Protein AF-A0A151TFD8-F1 (afdb_monomer)

Sequence (70 aa):
MQRGSWMLFDHYLIVKRWSSKFMTSKAKEDKTLVWVHFPRLGMVFYDESVLLITTLMIGRSVKVILIPLI

pLDDT: mean 75.0, std 9.97, range [38.75, 88.25]

Radius of gyration: 15.36 Å; Cα contacts (8 Å, |Δi|>4): 21; chains: 1; bounding box: 36×29×39 Å

Foldseek 3Di:
DCPDFCDDPNDHDFDDDDDPPDDPVPDDDPDGDGDDDDPPDDPVCVPPVNVCVVVVVVHDDDDDDPDPDD

Secondary structure (DSSP, 8-state):
-----SEETTEEP------TT--GGG---S--------TT--GGG-SHHHHHHHHHHHS-----------

Mean predicted aligned error: 9.84 Å

Organism: Cajanus cajan (NCBI:txid3821)

Structure (mmCIF, N/CA/C/O backbone):
data_AF-A0A151TFD8-F1
#
_entry.id   AF-A0A151TFD8-F1
#
loop_
_atom_site.group_PDB
_atom_site.id
_atom_site.type_symbol
_atom_site.label_atom_id
_atom_site.label_alt_id
_atom_site.label_comp_id
_atom_site.label_asym_id
_atom_site.label_entity_id
_atom_site.label_seq_id
_atom_site.pdbx_PDB_ins_code
_atom_site.Cartn_x
_atom_site.Cartn_y
_atom_site.Cartn_z
_atom_site.occupancy
_atom_site.B_iso_or_equiv
_atom_site.auth_seq_id
_atom_site.auth_comp_id
_atom_site.auth_asym_id
_atom_site.auth_atom_id
_atom_site.pdbx_PDB_model_num
ATOM 1 N N . MET A 1 1 ? 6.509 -20.794 -5.591 1.00 38.75 1 MET A N 1
ATOM 2 C CA . MET A 1 1 ? 6.712 -19.973 -4.379 1.00 38.75 1 MET A CA 1
ATOM 3 C C . MET A 1 1 ? 5.640 -18.898 -4.342 1.00 38.75 1 MET A C 1
ATOM 5 O O . MET A 1 1 ? 5.795 -17.868 -4.980 1.00 38.75 1 MET A O 1
ATOM 9 N N . GLN A 1 2 ? 4.516 -19.159 -3.679 1.00 45.69 2 GLN A N 1
ATOM 10 C CA . GLN A 1 2 ? 3.469 -18.152 -3.515 1.00 45.69 2 GLN A CA 1
ATOM 11 C C . GLN A 1 2 ? 3.853 -17.263 -2.327 1.00 45.69 2 GLN A C 1
ATOM 13 O O . GLN A 1 2 ? 3.428 -17.495 -1.201 1.00 45.69 2 GLN A O 1
ATOM 18 N N . ARG A 1 3 ? 4.715 -16.265 -2.556 1.00 49.62 3 ARG A N 1
ATOM 19 C CA . ARG A 1 3 ? 4.756 -15.092 -1.671 1.00 49.62 3 ARG A CA 1
ATOM 20 C C . ARG A 1 3 ? 3.482 -14.315 -1.977 1.00 49.62 3 ARG A C 1
ATOM 22 O O . ARG A 1 3 ? 3.477 -13.479 -2.875 1.00 49.62 3 ARG A O 1
ATOM 29 N N . GLY A 1 4 ? 2.384 -14.723 -1.344 1.00 54.66 4 GLY A N 1
ATOM 30 C CA . GLY A 1 4 ? 1.080 -14.110 -1.543 1.00 54.66 4 GLY A CA 1
ATOM 31 C C . GLY A 1 4 ? 1.178 -12.609 -1.308 1.00 54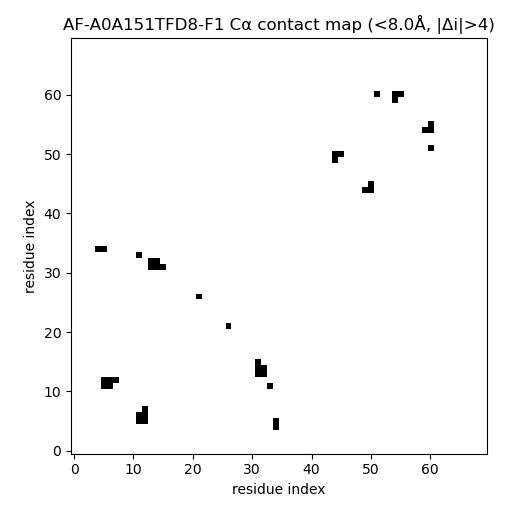.66 4 GLY A C 1
ATOM 32 O O . GLY A 1 4 ? 1.825 -12.163 -0.357 1.00 54.66 4 GLY A O 1
ATOM 33 N N . SER A 1 5 ? 0.523 -11.833 -2.175 1.00 62.00 5 SER A N 1
ATOM 34 C CA . SER A 1 5 ? 0.067 -10.497 -1.798 1.00 62.00 5 SER A CA 1
ATOM 35 C C . SER A 1 5 ? -0.691 -10.606 -0.466 1.00 62.00 5 SER A C 1
ATOM 37 O O . SER A 1 5 ? -1.070 -11.698 -0.049 1.00 62.00 5 SER A O 1
ATOM 39 N N . TRP A 1 6 ? -0.943 -9.499 0.226 1.00 63.12 6 TRP A N 1
ATOM 40 C CA . TRP A 1 6 ? -1.692 -9.480 1.494 1.00 63.12 6 TRP A CA 1
ATOM 41 C C . TRP A 1 6 ? -3.175 -9.918 1.365 1.00 63.12 6 TRP A C 1
ATOM 43 O O . TRP A 1 6 ? -4.028 -9.472 2.127 1.00 63.12 6 TRP A O 1
ATOM 53 N N . MET A 1 7 ? -3.500 -10.753 0.378 1.00 63.25 7 MET A N 1
ATOM 54 C CA . MET A 1 7 ? -4.747 -11.473 0.221 1.00 63.25 7 MET A CA 1
ATOM 55 C C . MET A 1 7 ? -4.718 -12.754 1.052 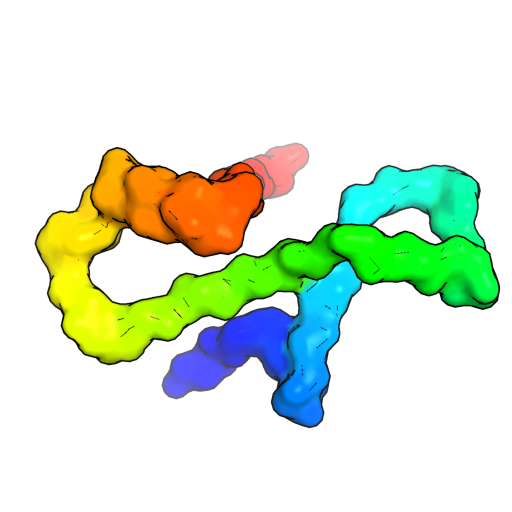1.00 63.25 7 MET A C 1
ATOM 57 O O . MET A 1 7 ? -3.907 -13.651 0.818 1.00 63.25 7 MET A O 1
ATOM 61 N N . LEU A 1 8 ? -5.650 -12.854 1.994 1.00 67.00 8 LEU A N 1
ATOM 62 C CA . LEU A 1 8 ? -5.982 -14.098 2.671 1.00 67.00 8 LEU A CA 1
ATOM 63 C C . LEU A 1 8 ? -7.328 -14.574 2.110 1.00 67.00 8 LEU A C 1
ATOM 65 O O . LEU A 1 8 ? -8.326 -13.877 2.256 1.00 67.00 8 LEU A O 1
ATOM 69 N N . PHE A 1 9 ? -7.353 -15.732 1.444 1.00 65.69 9 PHE A N 1
ATOM 70 C CA . PHE A 1 9 ? -8.560 -16.281 0.798 1.00 65.69 9 PHE A CA 1
ATOM 71 C C . PHE A 1 9 ? -9.273 -15.288 -0.138 1.00 65.69 9 PHE A C 1
ATOM 73 O O . PHE A 1 9 ? -10.475 -15.100 -0.016 1.00 65.69 9 PHE A O 1
ATOM 80 N N . ASP A 1 10 ? -8.544 -14.588 -1.008 1.00 67.31 10 ASP A N 1
ATOM 81 C CA . ASP A 1 10 ? -9.086 -13.543 -1.900 1.00 67.31 10 ASP A CA 1
ATOM 82 C C . ASP A 1 10 ? -9.622 -12.273 -1.213 1.00 67.31 10 ASP A C 1
ATO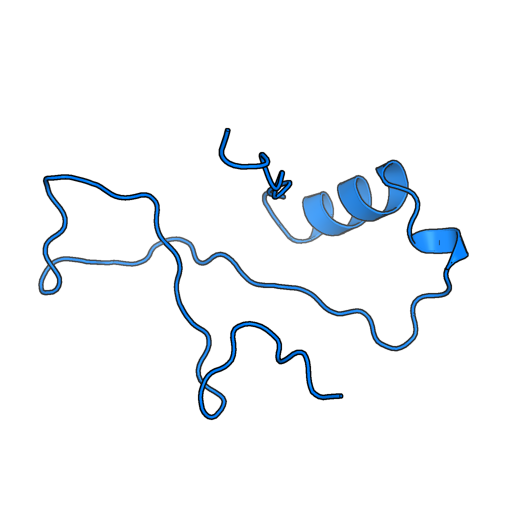M 84 O O . ASP A 1 10 ? -10.109 -11.358 -1.876 1.00 67.31 10 ASP A O 1
ATOM 88 N N . HIS A 1 11 ? -9.457 -12.153 0.106 1.00 69.56 11 HIS A N 1
ATOM 89 C CA . HIS A 1 11 ? -9.800 -10.950 0.859 1.00 69.56 11 HIS A CA 1
ATOM 90 C C . HIS A 1 11 ? -8.538 -10.139 1.147 1.00 69.56 11 HIS A C 1
ATOM 92 O O . HIS A 1 11 ? -7.562 -10.658 1.690 1.00 69.56 11 HIS A O 1
ATOM 98 N N . TYR A 1 12 ? -8.553 -8.848 0.815 1.00 72.19 12 TYR A N 1
ATOM 99 C CA . TYR A 1 12 ? -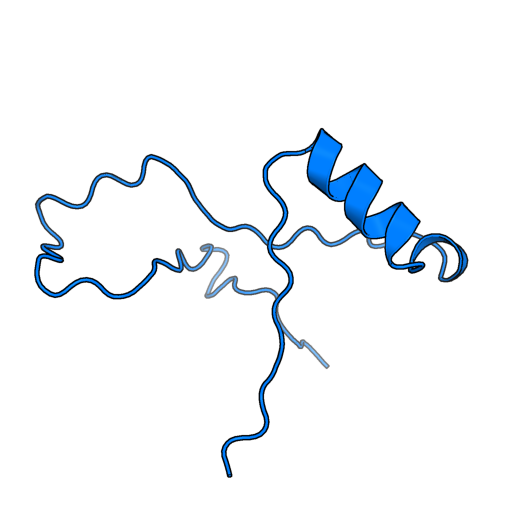7.452 -7.945 1.146 1.00 72.19 12 TYR A CA 1
ATOM 100 C C . TYR A 1 12 ? -7.396 -7.677 2.650 1.00 72.19 12 TYR A C 1
ATOM 102 O O . TYR A 1 12 ? -8.378 -7.243 3.256 1.00 72.19 12 TYR A O 1
ATOM 110 N N . LEU A 1 13 ? -6.222 -7.875 3.247 1.00 72.62 13 LEU A N 1
ATOM 111 C CA . LEU A 1 13 ? -5.974 -7.450 4.615 1.00 72.62 13 LEU A CA 1
ATOM 112 C C . LEU A 1 13 ? -5.913 -5.917 4.673 1.00 72.62 13 LEU A C 1
ATOM 114 O O . LEU A 1 13 ? -5.078 -5.289 4.020 1.00 72.62 13 LEU A O 1
ATOM 118 N N . ILE A 1 14 ? -6.766 -5.310 5.494 1.00 72.44 14 ILE A N 1
ATOM 119 C CA . ILE A 1 14 ? -6.692 -3.877 5.776 1.00 72.44 14 ILE A CA 1
ATOM 120 C C . ILE A 1 14 ? -5.680 -3.667 6.901 1.00 72.44 14 ILE A C 1
ATOM 122 O O . ILE A 1 14 ? -5.885 -4.106 8.032 1.00 72.44 14 ILE A O 1
ATOM 126 N N . VAL A 1 15 ? -4.589 -2.969 6.595 1.00 73.12 15 VAL A N 1
ATOM 127 C CA . VAL A 1 15 ? -3.591 -2.562 7.589 1.00 73.12 15 VAL A CA 1
ATOM 128 C C . VAL A 1 15 ? -3.830 -1.107 7.973 1.00 73.12 15 VAL A C 1
ATOM 130 O O . VAL A 1 15 ? -3.901 -0.226 7.116 1.00 73.12 15 VAL A O 1
ATOM 133 N N . LYS A 1 16 ? -3.907 -0.846 9.277 1.00 73.19 16 LYS A N 1
ATOM 134 C CA . LYS A 1 16 ? -4.070 0.491 9.853 1.00 73.19 16 LYS A CA 1
ATOM 135 C C . LYS A 1 16 ? -3.005 0.731 10.909 1.00 73.19 16 LYS A C 1
ATOM 137 O O . LYS A 1 16 ? -2.594 -0.190 11.612 1.00 73.19 16 LYS A O 1
ATOM 142 N N . ARG A 1 17 ? -2.570 1.985 11.047 1.00 73.94 17 ARG A N 1
ATOM 143 C CA . ARG A 1 17 ? -1.664 2.367 12.133 1.00 73.94 17 ARG A CA 1
ATOM 144 C C . ARG A 1 17 ? -2.354 2.128 13.474 1.00 73.94 17 ARG A C 1
ATOM 146 O O . ARG A 1 17 ? -3.498 2.546 13.656 1.00 73.94 17 ARG A O 1
ATOM 153 N N . TRP A 1 18 ? -1.648 1.484 14.400 1.00 76.19 18 TRP A N 1
ATOM 154 C CA . TRP A 1 18 ? -2.174 1.220 15.733 1.00 76.19 18 TRP A CA 1
ATOM 155 C C . TRP A 1 18 ? -2.630 2.518 16.412 1.00 76.19 18 TRP A C 1
ATOM 157 O O . TRP A 1 18 ? -1.977 3.561 16.312 1.00 76.19 18 TRP A O 1
ATOM 167 N N . SER A 1 19 ? -3.774 2.449 17.087 1.00 78.44 19 SER A N 1
ATOM 168 C CA . SER A 1 19 ? -4.348 3.547 17.856 1.00 78.44 19 SER A CA 1
ATOM 169 C C . SER A 1 19 ? -4.977 2.984 19.119 1.00 78.44 19 SER A C 1
ATOM 171 O O . SER A 1 19 ? -5.781 2.057 19.050 1.00 78.44 19 SER A O 1
ATOM 173 N N . SER A 1 20 ? -4.678 3.590 20.265 1.00 81.88 20 SER A N 1
ATOM 174 C CA . SER A 1 20 ? -5.273 3.215 21.554 1.00 81.88 20 SER A CA 1
ATOM 175 C C . SER A 1 20 ? -6.793 3.405 21.611 1.00 81.88 20 SER A C 1
ATOM 177 O O . SER A 1 20 ? -7.448 2.857 22.490 1.00 81.88 20 SER A O 1
ATOM 179 N N . LYS A 1 21 ? -7.370 4.163 20.671 1.00 82.31 21 LYS A N 1
ATOM 180 C CA . LYS A 1 21 ? -8.816 4.403 20.548 1.00 82.31 21 LYS A CA 1
ATOM 181 C C . LYS A 1 21 ? -9.482 3.503 19.503 1.00 82.31 21 LYS A C 1
ATOM 183 O O . LYS A 1 21 ? -10.603 3.785 19.081 1.00 82.31 21 LYS A O 1
ATOM 188 N N . PHE A 1 22 ? -8.793 2.463 19.032 1.00 80.75 22 PHE A N 1
ATOM 189 C CA . PHE A 1 22 ? -9.342 1.554 18.035 1.00 80.75 22 PHE A CA 1
ATOM 190 C C . PHE A 1 22 ? -10.564 0.816 18.597 1.00 80.75 22 PHE A C 1
ATOM 192 O O . PHE A 1 22 ? -10.474 0.096 19.587 1.00 80.75 22 PHE A O 1
ATOM 199 N N . MET A 1 23 ? -11.713 1.003 17.949 1.00 79.44 23 MET A N 1
ATOM 200 C CA . MET A 1 23 ? -12.956 0.302 18.256 1.00 79.44 23 MET A CA 1
ATOM 201 C C . MET A 1 23 ? -13.489 -0.321 16.975 1.00 79.44 23 MET A C 1
ATOM 203 O O . MET A 1 23 ? -13.858 0.403 16.052 1.00 79.44 23 MET A O 1
ATOM 207 N N . THR A 1 24 ? -13.561 -1.650 16.930 1.00 75.06 24 THR A N 1
ATOM 208 C CA . THR A 1 24 ? -13.992 -2.412 15.746 1.00 75.06 24 THR A CA 1
ATOM 209 C C . THR A 1 24 ? -15.386 -2.008 15.263 1.00 75.06 24 THR A C 1
ATOM 211 O O . THR A 1 24 ? -15.600 -1.862 14.067 1.00 75.06 24 THR A O 1
ATOM 214 N N . SER A 1 25 ? -16.317 -1.734 16.181 1.00 78.75 25 SER A N 1
ATOM 215 C CA . SER A 1 25 ? -17.704 -1.351 15.873 1.00 78.75 25 SER A CA 1
ATOM 216 C C . SER A 1 25 ? -17.873 0.069 15.323 1.00 78.75 25 SER A C 1
ATOM 218 O O . SER A 1 25 ? -18.910 0.385 14.746 1.00 78.75 25 SER A O 1
ATOM 220 N N . LYS A 1 26 ? -16.874 0.939 15.510 1.00 74.38 26 LYS A N 1
ATOM 221 C CA . LYS A 1 26 ? -16.872 2.335 15.032 1.00 74.38 26 LYS A CA 1
ATOM 222 C C . LYS A 1 26 ? -15.821 2.577 13.953 1.00 74.38 26 LYS A C 1
ATOM 224 O O . LYS A 1 26 ? -15.670 3.707 13.489 1.00 74.38 26 LYS A O 1
ATOM 229 N N . ALA A 1 27 ? -15.072 1.543 13.581 1.00 71.38 27 ALA A N 1
ATOM 230 C CA . ALA A 1 27 ? -14.042 1.628 12.567 1.00 71.38 27 ALA A CA 1
ATOM 231 C C . ALA A 1 27 ? -14.707 1.818 11.197 1.00 71.38 27 ALA A C 1
ATOM 233 O O . ALA A 1 27 ? -15.144 0.865 10.560 1.00 71.38 27 ALA A O 1
ATOM 234 N N . LYS A 1 28 ? -14.798 3.074 10.753 1.00 66.88 28 LYS A N 1
ATOM 235 C CA . LYS A 1 28 ? -14.929 3.394 9.332 1.00 66.88 28 LYS A CA 1
ATOM 236 C C . LYS A 1 28 ? -13.534 3.470 8.735 1.00 66.88 28 LYS A C 1
ATOM 238 O O . LYS A 1 28 ? -12.644 4.113 9.297 1.00 66.88 28 LYS A O 1
ATOM 243 N N . GLU A 1 29 ? -13.355 2.784 7.616 1.00 64.88 29 GLU A N 1
ATOM 244 C CA . GLU A 1 29 ? -12.125 2.854 6.845 1.00 64.88 29 GLU A CA 1
ATOM 245 C C . GLU A 1 29 ? -12.327 3.797 5.668 1.00 64.88 29 GLU A C 1
ATOM 247 O O . GLU A 1 29 ? -12.895 3.436 4.646 1.00 64.88 29 GLU A O 1
ATOM 252 N N . ASP A 1 30 ? -11.862 5.033 5.838 1.00 69.25 30 ASP A N 1
ATOM 253 C CA . ASP A 1 30 ? -11.916 6.052 4.786 1.00 69.25 30 ASP A CA 1
ATOM 254 C C . ASP A 1 30 ? -10.775 5.880 3.766 1.00 69.25 30 ASP A C 1
ATOM 256 O O . ASP A 1 30 ? -10.789 6.492 2.699 1.00 69.25 30 ASP A O 1
ATOM 260 N N . LYS A 1 31 ? -9.740 5.095 4.112 1.00 70.06 31 LYS A N 1
ATOM 261 C CA . LYS A 1 31 ? -8.537 4.860 3.299 1.00 70.06 31 LYS A CA 1
ATOM 262 C C . LYS A 1 31 ? -7.990 3.456 3.549 1.00 70.06 31 LYS A C 1
ATOM 264 O O . LYS A 1 31 ? -7.831 3.056 4.699 1.00 70.06 31 LYS A O 1
ATOM 269 N N . THR A 1 32 ? -7.612 2.761 2.481 1.00 72.75 32 THR A N 1
ATOM 270 C CA . THR A 1 32 ? -7.035 1.411 2.535 1.00 72.75 32 THR A CA 1
ATOM 271 C C . THR A 1 32 ? -5.666 1.404 1.866 1.00 72.75 32 THR A C 1
ATOM 273 O O . THR A 1 32 ? -5.492 1.974 0.791 1.00 72.75 32 THR A O 1
ATOM 276 N N . LEU A 1 33 ? -4.685 0.762 2.503 1.00 74.88 33 LEU A N 1
ATOM 277 C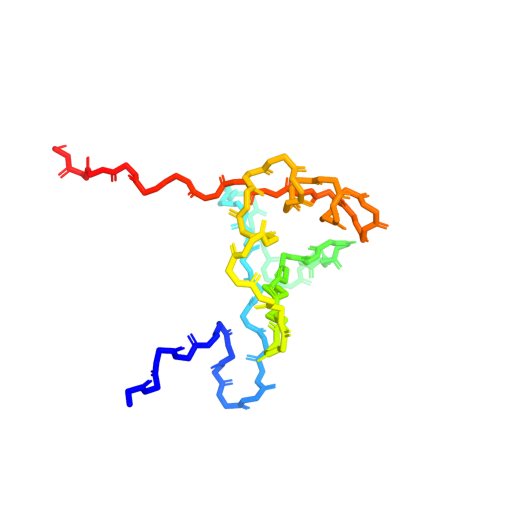 CA . LEU A 1 33 ? -3.397 0.471 1.877 1.00 74.88 33 LEU A CA 1
ATOM 278 C C . LEU A 1 33 ? -3.544 -0.770 1.000 1.00 74.88 33 LEU A C 1
ATOM 280 O O . LEU A 1 33 ? -3.932 -1.828 1.489 1.00 74.88 33 LEU A O 1
ATOM 284 N N . VAL A 1 34 ? -3.214 -0.637 -0.281 1.00 74.50 34 VAL A N 1
ATOM 285 C CA . VAL A 1 34 ? -3.244 -1.735 -1.251 1.00 74.50 34 VAL A CA 1
ATOM 286 C C . VAL A 1 34 ? -1.860 -1.937 -1.852 1.00 74.50 34 VAL A C 1
ATOM 288 O O . VAL A 1 34 ? -1.119 -0.980 -2.075 1.00 74.50 34 VAL A O 1
ATOM 291 N N . TRP A 1 35 ? -1.512 -3.192 -2.122 1.00 75.69 35 TRP A N 1
ATOM 292 C CA . TRP A 1 35 ? -0.314 -3.531 -2.883 1.00 75.69 35 TRP A CA 1
ATOM 293 C C . TRP A 1 35 ? -0.668 -3.615 -4.358 1.00 75.69 35 TRP A C 1
ATOM 295 O O . TRP A 1 35 ? -1.528 -4.402 -4.747 1.00 75.69 35 TRP A O 1
ATOM 305 N N . VAL A 1 36 ? 0.014 -2.822 -5.178 1.00 74.88 36 VAL A N 1
ATOM 306 C CA . VAL A 1 36 ? -0.143 -2.864 -6.632 1.00 74.88 36 VAL A CA 1
ATOM 307 C C . VAL A 1 36 ? 0.970 -3.732 -7.205 1.00 74.88 36 VAL A C 1
ATOM 309 O O . VAL A 1 36 ? 2.150 -3.446 -7.013 1.00 74.88 36 VAL A O 1
ATOM 312 N N . HIS A 1 37 ? 0.595 -4.810 -7.889 1.00 76.19 37 HIS A N 1
ATOM 313 C CA . HIS A 1 37 ? 1.528 -5.677 -8.600 1.00 76.19 37 HIS A CA 1
ATOM 314 C C . HIS A 1 37 ? 1.362 -5.475 -10.106 1.00 76.19 37 HIS A C 1
ATOM 316 O O . HIS A 1 37 ? 0.257 -5.615 -10.628 1.00 76.19 37 HIS A O 1
ATOM 322 N N . PHE A 1 38 ? 2.458 -5.178 -10.806 1.00 78.38 38 PHE A N 1
ATOM 323 C CA . PHE A 1 38 ? 2.469 -5.010 -12.257 1.00 78.38 38 PHE A CA 1
ATOM 324 C C . PHE A 1 38 ? 3.146 -6.221 -12.923 1.00 78.38 38 PHE A C 1
ATOM 326 O O . PHE A 1 38 ? 4.357 -6.206 -13.135 1.00 78.38 38 PHE A O 1
ATOM 333 N N . PRO A 1 39 ? 2.398 -7.280 -13.289 1.00 73.94 39 PRO A N 1
ATOM 334 C CA . PRO A 1 39 ? 2.972 -8.571 -13.693 1.00 73.94 39 PRO A CA 1
ATOM 335 C C . PRO A 1 39 ? 3.789 -8.548 -14.994 1.00 73.94 39 PRO A C 1
ATOM 337 O O . PRO A 1 39 ? 4.483 -9.513 -15.293 1.00 73.94 39 PRO A O 1
ATOM 340 N N . ARG A 1 40 ? 3.700 -7.476 -15.790 1.00 82.56 40 ARG A N 1
ATOM 341 C CA . ARG A 1 40 ? 4.414 -7.324 -17.073 1.00 82.56 40 ARG A CA 1
ATOM 342 C C . ARG A 1 40 ? 5.347 -6.114 -17.095 1.00 82.56 40 ARG A C 1
ATOM 344 O O . ARG A 1 40 ? 5.809 -5.723 -18.164 1.00 82.56 40 ARG A O 1
ATOM 351 N N . LEU A 1 41 ? 5.592 -5.497 -15.940 1.00 83.06 41 LEU A N 1
ATOM 352 C CA . LEU A 1 41 ? 6.490 -4.357 -15.850 1.00 83.06 41 LEU A CA 1
ATOM 353 C C . LEU A 1 41 ? 7.937 -4.856 -15.925 1.00 83.06 41 LEU A C 1
ATOM 355 O O . LEU A 1 41 ? 8.362 -5.680 -15.119 1.00 83.06 41 LEU A O 1
ATOM 359 N N . GLY A 1 42 ? 8.684 -4.395 -16.926 1.00 84.00 42 GLY A N 1
ATOM 360 C CA . GLY A 1 42 ? 10.093 -4.758 -17.074 1.00 84.00 42 GLY A CA 1
ATOM 361 C C . GLY A 1 42 ? 10.945 -4.220 -15.920 1.00 84.00 42 GLY A C 1
ATOM 362 O O . GLY A 1 42 ? 10.636 -3.170 -15.360 1.00 84.00 42 GLY A O 1
ATOM 363 N N . MET A 1 43 ? 12.057 -4.897 -15.604 1.00 83.06 43 MET A N 1
ATOM 364 C CA . MET A 1 43 ? 12.963 -4.497 -14.510 1.00 83.06 43 MET A CA 1
ATOM 365 C C . MET A 1 43 ? 13.466 -3.048 -14.617 1.00 83.06 43 MET A C 1
ATOM 367 O O . MET A 1 43 ? 13.688 -2.411 -13.597 1.00 83.06 43 MET A O 1
ATOM 371 N N . VAL A 1 44 ? 13.583 -2.496 -15.831 1.00 82.69 44 VAL A N 1
ATOM 372 C CA . VAL A 1 44 ? 13.995 -1.097 -16.064 1.00 82.69 44 VAL A CA 1
ATOM 373 C C . VAL A 1 44 ? 13.070 -0.068 -15.398 1.00 82.69 44 VAL A C 1
ATOM 375 O O . VAL A 1 44 ? 13.498 1.038 -15.090 1.00 82.69 44 VAL A O 1
ATOM 378 N N . PHE A 1 45 ? 11.814 -0.431 -15.132 1.00 80.69 45 PHE A N 1
ATOM 379 C CA . PHE A 1 45 ? 10.832 0.443 -14.490 1.00 80.69 45 PHE A CA 1
ATOM 380 C C . PHE A 1 45 ? 10.751 0.251 -12.966 1.00 80.69 45 PHE A C 1
ATOM 382 O O . PHE A 1 45 ? 9.921 0.886 -12.321 1.00 80.69 45 PHE A O 1
ATOM 389 N N . TYR A 1 46 ? 11.596 -0.610 -12.385 1.00 82.69 46 TYR A N 1
ATOM 390 C CA . TYR A 1 46 ? 11.724 -0.777 -10.931 1.00 82.69 46 TYR A CA 1
ATOM 391 C C . TYR A 1 46 ? 12.695 0.228 -10.292 1.00 82.69 46 TYR A C 1
ATOM 393 O O . TYR A 1 46 ? 13.052 0.085 -9.124 1.00 82.69 46 TYR A O 1
ATOM 401 N N . ASP A 1 47 ? 13.103 1.257 -11.038 1.00 88.12 47 ASP A N 1
ATOM 402 C CA . ASP A 1 47 ? 13.752 2.432 -10.467 1.00 88.12 47 ASP A CA 1
ATOM 403 C C . ASP A 1 47 ? 12.830 3.110 -9.440 1.00 88.12 47 ASP A C 1
ATOM 405 O O . ASP A 1 47 ? 11.627 3.277 -9.672 1.00 88.12 47 ASP A O 1
ATOM 409 N N . GLU A 1 48 ? 13.392 3.511 -8.296 1.00 85.12 48 GLU A N 1
ATOM 410 C CA . GLU A 1 48 ? 12.623 4.097 -7.193 1.00 85.12 48 GLU A CA 1
ATOM 411 C C . GLU A 1 48 ? 11.831 5.335 -7.641 1.00 85.12 48 GLU A C 1
ATOM 413 O O . GLU A 1 48 ? 10.677 5.501 -7.239 1.00 85.12 48 GLU A O 1
ATOM 418 N N . SER A 1 49 ? 12.401 6.165 -8.517 1.00 88.19 49 SER A N 1
ATOM 419 C CA . SER A 1 49 ? 11.761 7.386 -9.017 1.00 88.19 49 SER A CA 1
ATOM 420 C C . SER A 1 49 ? 10.552 7.053 -9.888 1.00 88.19 49 SER A C 1
ATOM 422 O O . SER A 1 49 ? 9.486 7.652 -9.734 1.00 88.19 49 SER A O 1
ATOM 424 N N . VAL A 1 50 ? 10.688 6.056 -10.767 1.00 87.75 50 VAL A N 1
ATOM 425 C CA . VAL A 1 50 ? 9.605 5.583 -11.646 1.00 87.75 50 VAL A CA 1
ATOM 426 C C . VAL A 1 50 ? 8.463 4.983 -10.827 1.00 87.75 50 VAL A C 1
ATOM 428 O O . VAL A 1 50 ? 7.293 5.315 -11.051 1.00 87.75 50 VAL A O 1
ATOM 431 N N . LEU A 1 51 ? 8.788 4.139 -9.845 1.00 85.69 51 LEU A N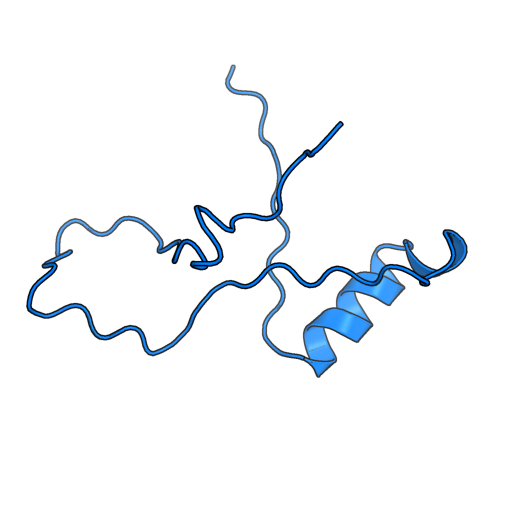 1
ATOM 432 C CA . LEU A 1 51 ? 7.801 3.548 -8.941 1.00 85.69 51 LEU A CA 1
ATOM 433 C C . LEU A 1 51 ? 7.101 4.621 -8.099 1.00 85.69 51 LEU A C 1
ATOM 435 O O . LEU A 1 51 ? 5.881 4.572 -7.922 1.00 85.69 51 LEU A O 1
ATOM 439 N N . LEU A 1 52 ? 7.838 5.621 -7.614 1.00 85.00 52 LEU A N 1
ATOM 440 C CA . LEU A 1 52 ? 7.270 6.715 -6.835 1.00 85.00 52 LEU A CA 1
ATOM 441 C C . LEU A 1 52 ? 6.308 7.565 -7.673 1.00 85.00 52 LEU A C 1
ATOM 443 O O . LEU A 1 52 ? 5.188 7.809 -7.236 1.00 85.00 52 LEU A O 1
ATOM 447 N N . ILE A 1 53 ? 6.695 7.962 -8.887 1.00 88.25 53 ILE A N 1
ATOM 448 C CA . ILE A 1 53 ? 5.828 8.734 -9.790 1.00 88.25 53 ILE A CA 1
ATOM 449 C C . ILE A 1 53 ? 4.563 7.936 -10.126 1.00 88.25 53 ILE A C 1
ATOM 451 O O . ILE A 1 53 ? 3.452 8.448 -10.002 1.00 88.25 53 ILE A O 1
ATOM 455 N N . THR A 1 54 ? 4.716 6.660 -10.484 1.00 86.06 54 THR A N 1
ATOM 456 C CA . THR A 1 54 ? 3.582 5.792 -10.838 1.00 86.06 54 THR A CA 1
ATOM 457 C C . THR A 1 54 ? 2.615 5.626 -9.666 1.00 86.06 54 THR A C 1
ATOM 459 O O . THR A 1 54 ? 1.401 5.715 -9.836 1.00 86.06 54 THR A O 1
ATOM 462 N N . THR A 1 55 ? 3.135 5.423 -8.454 1.00 84.31 55 THR A N 1
ATOM 463 C CA . THR A 1 55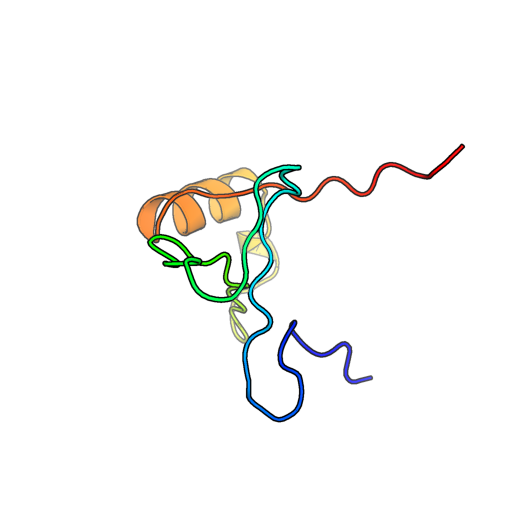 ? 2.297 5.278 -7.256 1.00 84.31 55 THR A CA 1
ATOM 464 C C . THR A 1 55 ? 1.634 6.589 -6.844 1.00 84.31 55 THR A C 1
ATOM 466 O O . THR A 1 55 ? 0.472 6.549 -6.446 1.00 84.31 55 THR A O 1
ATOM 469 N N . LEU A 1 56 ? 2.307 7.736 -7.009 1.00 86.38 56 LEU A N 1
ATOM 470 C CA . LEU A 1 56 ? 1.735 9.066 -6.764 1.00 86.38 56 LEU A CA 1
ATOM 471 C C . LEU A 1 56 ? 0.545 9.382 -7.681 1.00 86.38 56 LEU A C 1
ATOM 473 O O . LEU A 1 56 ? -0.389 10.052 -7.247 1.00 86.38 56 LEU A O 1
ATOM 477 N N . MET A 1 57 ? 0.548 8.873 -8.917 1.00 86.69 57 MET A N 1
ATOM 478 C CA . MET A 1 57 ? -0.588 9.018 -9.839 1.00 86.69 57 MET A CA 1
ATOM 479 C C . MET A 1 57 ? -1.816 8.207 -9.407 1.00 86.69 57 MET A C 1
ATOM 481 O O . MET A 1 57 ? -2.943 8.599 -9.695 1.00 86.69 57 MET A O 1
ATOM 485 N N . ILE A 1 58 ? -1.610 7.078 -8.723 1.00 84.56 58 ILE A N 1
ATOM 486 C CA . ILE A 1 58 ? -2.691 6.213 -8.225 1.00 84.56 58 ILE A CA 1
ATOM 487 C C . ILE A 1 58 ? -3.223 6.735 -6.882 1.00 84.56 58 ILE A C 1
ATOM 489 O O . ILE A 1 58 ? -4.417 6.644 -6.598 1.00 84.56 58 ILE A O 1
ATOM 493 N N . GLY A 1 59 ? -2.346 7.283 -6.039 1.00 83.25 59 GLY A N 1
ATOM 494 C CA . GLY A 1 59 ? -2.709 7.814 -4.733 1.00 83.25 59 GLY A CA 1
ATOM 495 C C . GLY A 1 59 ? -1.495 8.142 -3.871 1.00 83.25 59 GLY A C 1
ATOM 496 O O . GLY A 1 59 ? -0.394 8.389 -4.348 1.00 83.25 59 GLY A O 1
ATOM 497 N N . ARG A 1 60 ? -1.679 8.156 -2.548 1.00 83.56 60 ARG A N 1
ATOM 498 C CA . ARG A 1 60 ? -0.566 8.414 -1.628 1.00 83.56 60 ARG A CA 1
ATOM 499 C C . ARG A 1 60 ? 0.300 7.163 -1.492 1.00 83.56 60 ARG A C 1
ATOM 501 O O . ARG A 1 60 ? -0.157 6.157 -0.956 1.00 83.56 60 ARG A O 1
ATOM 508 N N . SER A 1 61 ? 1.552 7.252 -1.922 1.00 80.25 61 SER A N 1
ATOM 509 C CA . SER A 1 61 ? 2.525 6.171 -1.790 1.00 80.25 61 SER A CA 1
ATOM 510 C C . SER A 1 61 ? 3.047 6.037 -0.352 1.00 80.25 61 SER A C 1
ATOM 512 O O . SER A 1 61 ? 3.149 7.013 0.397 1.00 80.25 61 SER A O 1
ATOM 514 N N . VAL A 1 62 ? 3.363 4.802 0.049 1.00 78.75 62 VAL A N 1
AT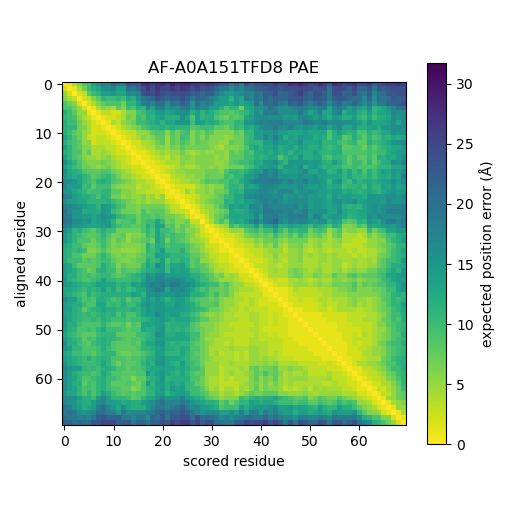OM 515 C CA . VAL A 1 62 ? 3.990 4.480 1.338 1.00 78.75 62 VAL A CA 1
ATOM 516 C C . VAL A 1 62 ? 5.191 3.581 1.077 1.00 78.75 62 VAL A C 1
ATOM 518 O O . VAL A 1 62 ? 5.039 2.464 0.588 1.00 78.75 62 VAL A O 1
ATOM 521 N N . LYS A 1 63 ? 6.390 4.061 1.420 1.00 79.38 63 LYS A N 1
ATOM 522 C CA . LYS A 1 63 ? 7.609 3.249 1.396 1.00 79.38 63 LYS A CA 1
ATOM 523 C C . LYS A 1 63 ? 7.658 2.408 2.670 1.00 79.38 63 LYS A C 1
ATOM 525 O O . LYS A 1 63 ? 7.730 2.953 3.770 1.00 79.38 63 LYS A O 1
ATOM 530 N N . VAL A 1 64 ? 7.605 1.087 2.526 1.00 73.25 64 VAL A N 1
ATOM 531 C CA . VAL A 1 64 ? 7.810 0.162 3.646 1.00 73.25 64 VAL A CA 1
ATOM 532 C C . VAL A 1 64 ? 9.311 -0.036 3.812 1.00 73.25 64 VAL A C 1
ATOM 534 O O . VAL A 1 64 ? 9.963 -0.613 2.947 1.00 73.25 64 VAL A O 1
ATOM 537 N N . ILE A 1 65 ? 9.864 0.464 4.914 1.00 75.25 65 ILE A N 1
ATOM 538 C CA . ILE A 1 65 ? 11.253 0.209 5.295 1.00 75.25 65 ILE A CA 1
ATOM 539 C C . ILE A 1 65 ? 11.226 -0.935 6.300 1.00 75.25 65 ILE A C 1
ATOM 541 O O . ILE A 1 65 ? 10.648 -0.800 7.379 1.00 75.25 65 ILE A O 1
ATOM 545 N N . LEU A 1 66 ? 11.830 -2.067 5.942 1.00 74.25 66 LEU A N 1
ATOM 546 C CA . LEU A 1 66 ? 12.084 -3.129 6.903 1.00 74.25 66 LEU A CA 1
ATOM 547 C C . LEU A 1 66 ? 13.277 -2.691 7.752 1.00 74.25 66 LEU A C 1
ATOM 549 O O . LEU A 1 66 ? 14.418 -2.749 7.301 1.00 74.25 66 LEU A O 1
ATOM 553 N N . ILE A 1 67 ? 13.004 -2.202 8.956 1.00 78.25 67 ILE A N 1
ATOM 554 C CA . ILE A 1 67 ? 14.056 -1.959 9.939 1.00 78.25 67 ILE A CA 1
ATOM 555 C C . ILE A 1 67 ? 14.406 -3.332 10.528 1.00 78.25 67 ILE A C 1
ATOM 557 O O . ILE A 1 67 ? 13.497 -3.997 11.036 1.00 78.25 67 ILE A O 1
ATOM 561 N N . PRO A 1 68 ? 15.666 -3.796 10.446 1.00 66.44 68 PRO A N 1
ATOM 562 C CA . PRO A 1 68 ? 16.080 -4.986 11.173 1.00 66.44 68 PRO A CA 1
ATOM 563 C C . PRO A 1 68 ? 15.883 -4.694 12.659 1.00 66.44 68 PRO A C 1
ATOM 565 O O . PRO A 1 68 ? 16.426 -3.715 13.168 1.00 66.44 68 PRO A O 1
ATOM 568 N N . LEU A 1 69 ? 15.053 -5.492 13.327 1.00 68.56 69 LEU A N 1
ATOM 569 C CA . LEU A 1 69 ? 14.880 -5.397 14.770 1.00 68.56 69 LEU A CA 1
ATOM 570 C C . LEU A 1 69 ? 16.223 -5.806 15.400 1.00 68.56 69 LEU A C 1
ATOM 572 O O . LEU A 1 69 ? 16.580 -6.983 15.356 1.00 68.56 69 LEU A O 1
ATOM 576 N N . ILE A 1 70 ? 16.992 -4.819 15.863 1.00 58.94 70 ILE A N 1
ATOM 577 C CA . ILE A 1 70 ? 18.110 -5.005 16.798 1.00 58.94 70 ILE A CA 1
ATOM 578 C C . ILE A 1 70 ? 17.519 -5.013 18.203 1.00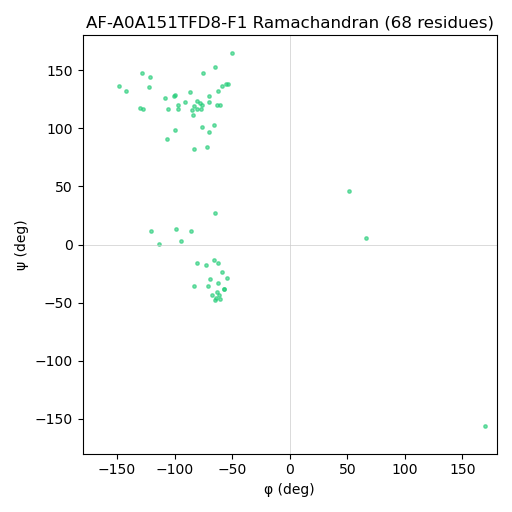 58.94 70 ILE A C 1
ATOM 580 O O . ILE A 1 70 ? 16.655 -4.141 18.463 1.00 58.94 70 ILE A O 1
#

Solvent-accessible surface area (backbone atoms only — not comparable to full-atom values): 5126 Å² total; per-residue (Å²): 133,86,81,67,64,71,51,60,93,88,40,74,58,79,70,73,82,89,56,99,82,72,43,83,94,74,64,76,80,93,73,77,66,78,86,86,82,67,95,81,66,57,75,86,58,69,41,69,67,53,46,49,54,58,36,50,75,77,41,90,70,80,87,87,76,85,72,80,88,124